Protein AF-A0A945Z1F4-F1 (afdb_monomer_lite)

Sequence (151 aa):
MEFEGQEFSLNFTDHTILETEGRYDDVKQIMEEESFVGCEWMVRSHLTIDFPTNSCMFVLHFYHNKKIIIAEYQSSVADVFYNSDIPCVSIWAQDNGWNCPQPHPDLIRDGLEFWKHFWETRVLDSEYLDERYGERVIDYSDYIEEDEDDE

Structure (mmCIF, N/CA/C/O backbone):
data_AF-A0A945Z1F4-F1
#
_entry.id   AF-A0A945Z1F4-F1
#
loop_
_atom_site.group_PDB
_atom_site.id
_atom_site.type_symbol
_atom_site.label_atom_id
_atom_site.label_alt_id
_atom_site.label_comp_id
_atom_site.label_asym_id
_atom_site.label_entity_id
_atom_site.label_seq_id
_atom_site.pdbx_PDB_ins_code
_atom_site.Cartn_x
_atom_site.Cartn_y
_atom_site.Cartn_z
_atom_site.occupancy
_atom_site.B_iso_or_equiv
_atom_site.auth_seq_id
_atom_site.auth_comp_id
_atom_site.auth_asym_id
_atom_site.auth_atom_id
_atom_site.pdbx_PDB_model_num
ATOM 1 N N . MET A 1 1 ? 17.752 -3.456 4.951 1.00 37.91 1 MET A N 1
ATOM 2 C CA . MET A 1 1 ? 17.930 -2.757 3.665 1.00 37.91 1 MET A CA 1
ATOM 3 C C . MET A 1 1 ? 17.565 -1.311 3.938 1.00 37.91 1 MET A C 1
ATOM 5 O O . MET A 1 1 ? 16.389 -1.007 4.065 1.00 37.91 1 MET A O 1
ATOM 9 N N . GLU A 1 2 ? 18.564 -0.480 4.224 1.00 34.97 2 GLU A N 1
ATOM 10 C CA . GLU A 1 2 ? 18.366 0.934 4.556 1.00 34.97 2 GLU A CA 1
ATOM 11 C C . GLU A 1 2 ? 18.145 1.708 3.250 1.00 34.97 2 GLU A C 1
ATOM 13 O O . GLU A 1 2 ? 18.980 1.652 2.348 1.00 34.97 2 GLU A O 1
ATOM 18 N N . PHE A 1 3 ? 17.014 2.408 3.124 1.00 48.69 3 PHE A N 1
ATOM 19 C CA . PHE A 1 3 ? 16.809 3.421 2.085 1.00 48.69 3 PHE A CA 1
ATOM 20 C C . PHE A 1 3 ? 17.610 4.677 2.471 1.00 48.69 3 PHE A C 1
ATOM 22 O O . PHE A 1 3 ? 17.051 5.709 2.837 1.00 48.69 3 PHE A O 1
ATOM 29 N N .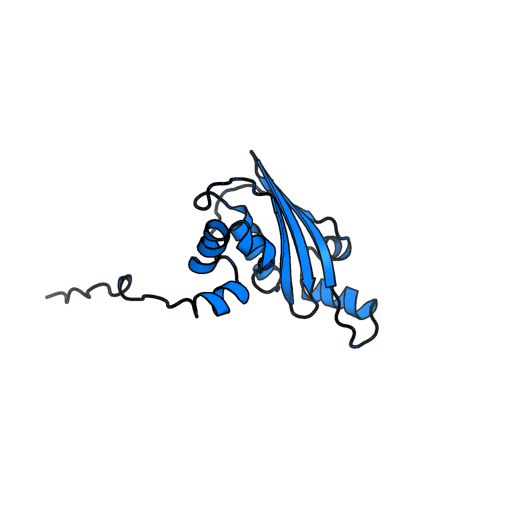 GLU A 1 4 ? 18.942 4.587 2.466 1.00 47.97 4 GLU A N 1
ATOM 30 C CA . GLU A 1 4 ? 19.791 5.760 2.668 1.00 47.97 4 GLU A CA 1
ATOM 31 C C . GLU A 1 4 ? 19.713 6.669 1.430 1.00 47.97 4 GLU A C 1
ATOM 33 O O . GLU A 1 4 ? 20.238 6.349 0.365 1.00 47.97 4 GLU A O 1
ATOM 38 N N . GLY A 1 5 ? 19.088 7.841 1.579 1.00 56.47 5 GLY A N 1
ATOM 39 C CA . GLY A 1 5 ? 19.485 9.020 0.802 1.00 56.47 5 GLY A CA 1
ATOM 40 C C . GLY A 1 5 ? 18.502 9.601 -0.214 1.00 56.47 5 GLY A C 1
ATOM 41 O O . GLY A 1 5 ? 18.894 10.532 -0.918 1.00 56.47 5 GLY A O 1
ATOM 42 N N . GLN A 1 6 ? 17.249 9.146 -0.296 1.00 63.12 6 GLN A N 1
ATOM 43 C CA . GLN A 1 6 ? 16.242 9.855 -1.096 1.00 63.12 6 GLN A CA 1
ATOM 44 C C . GLN A 1 6 ? 15.327 10.675 -0.184 1.00 63.12 6 GLN A C 1
ATOM 46 O O . GLN A 1 6 ? 14.590 10.128 0.628 1.00 63.12 6 GLN A O 1
ATOM 51 N N . GLU A 1 7 ? 15.398 12.001 -0.302 1.00 81.56 7 GLU A N 1
ATOM 52 C CA . GLU A 1 7 ? 14.464 12.911 0.361 1.00 81.56 7 GLU A CA 1
ATOM 53 C C . GLU A 1 7 ? 13.087 12.746 -0.294 1.00 81.56 7 GLU A C 1
ATOM 55 O O . GLU A 1 7 ? 12.929 13.029 -1.481 1.00 81.56 7 GLU A O 1
ATOM 60 N N . PHE A 1 8 ? 12.108 12.243 0.454 1.00 89.12 8 PHE A N 1
ATOM 61 C CA . PHE A 1 8 ? 10.721 12.145 0.009 1.00 89.12 8 PHE A CA 1
ATOM 62 C C . PHE A 1 8 ? 9.777 12.638 1.102 1.00 89.12 8 PHE A C 1
ATOM 64 O O . PHE A 1 8 ? 10.134 12.679 2.281 1.00 89.12 8 PHE A O 1
ATOM 71 N N . SER A 1 9 ? 8.557 12.997 0.713 1.00 93.12 9 SER A N 1
ATOM 72 C CA . SER A 1 9 ? 7.485 13.319 1.657 1.00 93.12 9 SER A CA 1
ATOM 73 C C . SER A 1 9 ? 6.229 12.513 1.352 1.00 93.12 9 SER A C 1
ATOM 75 O O . SER A 1 9 ? 5.945 12.215 0.192 1.00 93.12 9 SER A O 1
ATOM 77 N N . LEU A 1 10 ? 5.502 12.137 2.406 1.00 95.31 10 LEU A N 1
ATOM 78 C CA . LEU A 1 10 ? 4.239 11.408 2.323 1.00 95.31 10 LEU A CA 1
ATOM 79 C C . LEU A 1 10 ? 3.100 12.347 2.709 1.00 95.31 10 LEU A C 1
ATOM 81 O O . LEU A 1 10 ? 3.082 12.878 3.818 1.00 95.31 10 LEU A O 1
ATOM 85 N N . ASN A 1 11 ? 2.143 12.525 1.805 1.00 96.69 11 ASN A N 1
ATOM 86 C CA . ASN A 1 11 ? 1.012 13.423 1.990 1.00 96.69 11 ASN A CA 1
ATOM 87 C C . ASN A 1 11 ? -0.297 12.635 1.914 1.00 96.69 11 ASN A C 1
ATOM 89 O O . ASN A 1 11 ? -0.730 12.236 0.832 1.00 96.69 11 ASN A O 1
ATOM 93 N N . PHE A 1 12 ? -0.929 12.414 3.068 1.00 98.00 12 PHE A N 1
ATOM 94 C CA . PHE A 1 12 ? -2.244 11.780 3.166 1.00 98.00 12 PHE A CA 1
ATOM 95 C C . PHE A 1 12 ? -3.367 12.818 3.102 1.00 98.00 12 PHE A C 1
ATOM 97 O O . PHE A 1 12 ? -3.180 13.979 3.456 1.00 98.00 12 PHE A O 1
ATOM 104 N N . THR A 1 13 ? -4.550 12.399 2.654 1.00 97.88 13 THR A N 1
ATOM 105 C CA . THR A 1 13 ? -5.735 13.277 2.560 1.00 97.88 13 THR A CA 1
ATOM 106 C C . THR A 1 13 ? -6.775 13.021 3.644 1.00 97.88 13 THR A C 1
ATOM 108 O O . THR A 1 13 ? -7.568 13.912 3.937 1.00 97.88 13 THR A O 1
ATOM 111 N N . ASP A 1 14 ? -6.788 11.826 4.230 1.00 97.69 14 ASP A N 1
ATOM 112 C CA . ASP A 1 14 ? -7.695 11.485 5.321 1.00 97.69 14 ASP A CA 1
ATOM 113 C C . ASP A 1 14 ? -7.235 12.087 6.659 1.00 97.69 14 ASP A C 1
ATOM 115 O O . ASP A 1 14 ? -6.068 11.969 7.038 1.00 97.69 14 ASP A O 1
ATOM 119 N N . HIS A 1 15 ? -8.165 12.719 7.378 1.00 95.88 15 HIS A N 1
ATOM 120 C CA . HIS A 1 15 ? -7.871 13.408 8.633 1.00 95.88 15 HIS A CA 1
ATOM 121 C C . HIS A 1 15 ? -7.459 12.455 9.756 1.00 95.88 15 HIS A C 1
ATOM 123 O O . HIS A 1 15 ? -6.517 12.769 10.476 1.00 95.88 15 HIS A O 1
ATOM 129 N N . THR A 1 16 ? -8.083 11.282 9.871 1.00 96.25 16 THR A N 1
ATOM 130 C CA . THR A 1 16 ? -7.749 10.298 10.909 1.00 96.25 16 THR A CA 1
ATOM 131 C C . THR A 1 16 ? -6.333 9.765 10.714 1.00 96.25 16 THR A C 1
ATOM 133 O O . THR A 1 16 ? -5.582 9.632 11.679 1.00 96.25 16 THR A O 1
ATOM 136 N N . ILE A 1 17 ? -5.919 9.517 9.467 1.00 97.38 17 ILE A N 1
ATOM 137 C CA . ILE A 1 17 ? -4.536 9.117 9.165 1.00 97.38 17 ILE A CA 1
ATOM 138 C C . ILE A 1 17 ? -3.553 10.253 9.484 1.00 97.38 17 ILE A C 1
ATOM 140 O O . ILE A 1 17 ? -2.503 10.005 10.069 1.00 97.38 17 ILE A O 1
ATOM 144 N N . LEU A 1 18 ? -3.880 11.500 9.138 1.00 95.56 18 LEU A N 1
ATOM 145 C CA . LEU A 1 18 ? -3.003 12.649 9.389 1.00 95.56 18 LEU A CA 1
ATOM 146 C C . LEU A 1 18 ? -2.819 12.947 10.883 1.00 95.56 18 LEU A C 1
ATOM 148 O O . LEU A 1 18 ? -1.695 13.167 11.326 1.00 95.56 18 LEU A O 1
ATOM 152 N N . GLU A 1 19 ? -3.904 12.954 11.657 1.00 95.19 19 GLU A N 1
ATOM 153 C CA . GLU A 1 19 ? -3.887 13.281 13.090 1.00 95.19 19 GLU A CA 1
ATOM 154 C C . GLU A 1 19 ? -3.101 12.265 13.923 1.00 95.19 19 GLU A C 1
ATOM 156 O O . GLU A 1 19 ? -2.520 12.612 14.950 1.00 95.19 19 GLU A O 1
ATOM 161 N N . THR A 1 20 ? -3.055 11.019 13.461 1.00 96.31 20 THR A N 1
ATOM 162 C CA . THR A 1 20 ? -2.380 9.900 14.132 1.00 96.31 20 THR A CA 1
ATOM 163 C C . THR A 1 20 ? -0.979 9.634 13.587 1.00 96.31 20 THR A C 1
ATOM 165 O O . THR A 1 20 ? -0.334 8.666 13.992 1.00 96.31 20 THR A O 1
ATOM 168 N N . GLU A 1 21 ? -0.523 10.447 12.627 1.00 95.12 21 GLU A N 1
ATOM 169 C CA . GLU A 1 21 ? 0.692 10.202 11.837 1.00 95.12 21 GLU A CA 1
ATOM 170 C C . GLU A 1 21 ? 0.682 8.823 11.139 1.00 95.12 21 GLU A C 1
ATOM 172 O O . GLU A 1 21 ? 1.718 8.306 10.730 1.00 95.12 21 GLU A O 1
ATOM 177 N N . GLY A 1 22 ? -0.504 8.225 10.992 1.00 96.06 22 GLY A N 1
ATOM 178 C CA . GLY A 1 22 ? -0.726 6.916 10.403 1.00 96.06 22 GLY A CA 1
ATOM 179 C C . GLY A 1 22 ? -0.495 5.728 11.327 1.00 96.06 22 GLY A C 1
ATOM 180 O O . GLY A 1 22 ? -0.601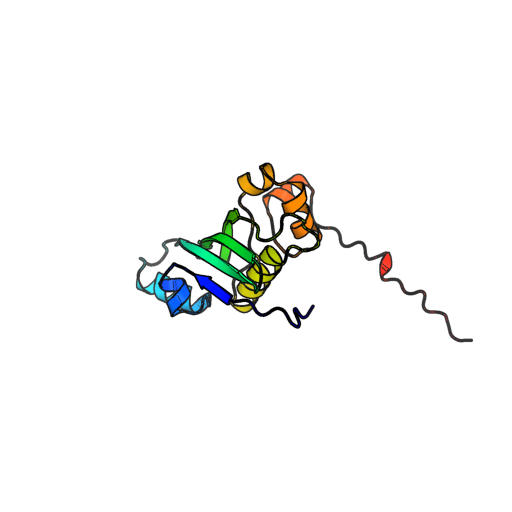 4.603 10.845 1.00 96.06 22 GLY A O 1
ATOM 181 N N . ARG A 1 23 ? -0.213 5.911 12.624 1.00 98.12 23 ARG A N 1
ATOM 182 C CA . ARG A 1 23 ? -0.013 4.784 13.550 1.00 98.12 23 ARG A CA 1
ATOM 183 C C . ARG A 1 23 ? -1.297 3.976 13.725 1.00 98.12 23 ARG A C 1
ATOM 185 O O . ARG A 1 23 ? -2.323 4.511 14.139 1.00 98.12 23 ARG A O 1
ATOM 192 N N . TYR A 1 24 ? -1.232 2.669 13.467 1.00 98.00 24 TYR A N 1
ATOM 193 C CA . TYR A 1 24 ? -2.406 1.793 13.499 1.00 98.00 24 TYR A CA 1
ATOM 194 C C . TYR A 1 24 ? -3.166 1.839 14.830 1.00 98.00 24 TYR A C 1
ATOM 196 O O . TYR A 1 24 ? -4.391 1.932 14.823 1.00 98.00 24 TYR A O 1
ATOM 204 N N . ASP A 1 25 ? -2.462 1.762 15.962 1.00 97.19 25 ASP A N 1
ATOM 205 C CA . ASP A 1 25 ? -3.110 1.698 17.278 1.00 97.19 25 ASP A CA 1
ATOM 206 C C . ASP A 1 25 ? -3.870 2.997 17.603 1.00 97.19 25 ASP A C 1
ATOM 208 O O . ASP A 1 25 ? -4.974 2.938 18.144 1.00 97.19 25 ASP A O 1
ATOM 212 N N . ASP A 1 26 ? -3.337 4.147 17.183 1.00 97.50 26 ASP A N 1
ATOM 213 C CA . ASP A 1 26 ? -3.967 5.458 17.365 1.00 97.50 26 ASP A CA 1
ATOM 214 C C . ASP A 1 26 ? -5.178 5.622 16.427 1.00 97.50 26 ASP A C 1
ATOM 216 O O . ASP A 1 26 ? -6.252 6.042 16.861 1.00 97.50 26 ASP A O 1
ATOM 220 N N . VAL A 1 27 ? -5.053 5.216 15.152 1.00 96.44 27 VAL A N 1
ATOM 221 C CA . VAL A 1 27 ? -6.186 5.176 14.203 1.00 96.44 27 VAL A CA 1
ATOM 222 C C . VAL A 1 27 ? -7.290 4.287 14.751 1.00 96.44 27 VAL A C 1
ATOM 224 O O . VAL A 1 27 ? -8.457 4.673 14.773 1.00 96.44 27 VAL A O 1
ATOM 227 N N . LYS A 1 28 ? -6.926 3.095 15.228 1.00 95.12 28 LYS A N 1
ATOM 228 C CA . LYS A 1 28 ? -7.867 2.147 15.806 1.00 95.12 28 LYS A CA 1
ATOM 229 C C . LYS A 1 28 ? -8.596 2.753 16.999 1.00 95.12 28 LYS A C 1
ATOM 231 O O . LYS A 1 28 ? -9.809 2.590 17.075 1.00 95.12 28 LYS A O 1
ATOM 236 N N . GLN A 1 29 ? -7.889 3.451 17.886 1.00 94.19 29 GLN A N 1
ATOM 237 C CA . GLN A 1 29 ? -8.509 4.111 19.028 1.00 94.19 29 GLN A CA 1
ATOM 238 C C . GLN A 1 29 ? -9.573 5.126 18.581 1.00 94.19 29 GLN A C 1
ATOM 240 O O . GLN A 1 29 ? -10.707 5.042 19.047 1.00 94.19 29 GLN A O 1
ATOM 245 N N . ILE A 1 30 ? -9.248 6.025 17.643 1.00 94.00 30 ILE A N 1
ATOM 246 C CA . ILE A 1 30 ? -10.210 7.015 17.121 1.00 94.00 30 ILE A CA 1
ATOM 247 C C . ILE A 1 30 ? -11.421 6.311 16.503 1.00 94.00 30 ILE A C 1
ATOM 249 O O . ILE A 1 30 ? -12.568 6.622 16.822 1.00 94.00 30 ILE A O 1
ATOM 253 N N . MET A 1 31 ? -11.179 5.306 15.660 1.00 93.50 31 MET A N 1
ATOM 254 C CA . MET A 1 31 ? -12.259 4.588 14.990 1.00 93.50 31 MET A CA 1
ATOM 255 C C . MET A 1 31 ? -13.145 3.814 15.973 1.00 93.50 31 MET A C 1
ATOM 257 O O . MET A 1 31 ? -14.349 3.727 15.747 1.00 93.50 31 MET A O 1
ATOM 261 N N . GLU A 1 32 ? -12.597 3.260 17.058 1.00 90.31 32 GLU A N 1
ATOM 262 C CA . GLU A 1 32 ? -13.365 2.578 18.112 1.00 90.31 32 GLU A CA 1
ATOM 263 C C . GLU A 1 32 ? -14.159 3.547 19.002 1.00 90.31 32 GLU A C 1
ATOM 265 O O . GLU A 1 32 ? -15.209 3.163 19.517 1.00 90.31 32 GLU A O 1
ATOM 270 N N . GLU A 1 33 ? -13.695 4.788 19.167 1.00 89.12 33 GLU A N 1
ATOM 271 C CA . GLU A 1 33 ? -14.426 5.845 19.879 1.00 89.12 33 GLU A CA 1
ATOM 272 C C . GLU A 1 33 ? -15.611 6.381 19.056 1.00 89.12 33 GLU A C 1
ATOM 274 O O . GLU A 1 33 ? -16.670 6.684 19.614 1.00 89.12 33 GLU A O 1
ATOM 279 N N . GLU A 1 34 ? -15.460 6.464 17.731 1.00 83.00 34 GLU A N 1
ATOM 280 C CA . GLU A 1 34 ? -16.499 6.955 16.817 1.00 83.00 34 GLU A CA 1
ATOM 281 C C . GLU A 1 34 ? -17.473 5.866 16.339 1.00 83.00 34 GLU A C 1
ATOM 283 O O . GLU A 1 34 ? -18.617 6.157 15.974 1.00 83.00 34 GLU A O 1
ATOM 288 N N . SER A 1 35 ? -17.041 4.603 16.340 1.00 78.19 35 SER A N 1
ATOM 289 C CA . SER A 1 35 ? -17.839 3.472 15.859 1.00 78.19 35 SER A CA 1
ATOM 290 C C . SER A 1 35 ? -18.617 2.786 16.978 1.00 78.19 35 SER A C 1
ATOM 292 O O . SER A 1 35 ? -18.243 2.775 18.148 1.00 78.19 35 SER A O 1
ATOM 294 N N . PHE A 1 36 ? -19.705 2.111 16.609 1.00 71.94 36 PHE A N 1
ATOM 295 C CA . PHE A 1 36 ? -20.343 1.169 17.523 1.00 71.94 36 PHE A CA 1
ATOM 296 C C . PHE A 1 36 ? -19.426 -0.043 17.745 1.00 71.94 36 PHE A C 1
ATOM 298 O O . PHE A 1 36 ? -18.839 -0.574 16.800 1.00 71.94 36 PHE A O 1
ATOM 305 N N . VAL A 1 37 ? -19.337 -0.503 18.997 1.00 69.75 37 VAL A N 1
ATOM 306 C CA . VAL A 1 37 ? -18.553 -1.686 19.386 1.00 69.75 37 VAL A CA 1
ATOM 307 C C . VAL A 1 37 ? -18.875 -2.868 18.464 1.00 69.75 37 VAL A C 1
ATOM 309 O O . VAL A 1 37 ? -20.021 -3.315 18.398 1.00 69.75 37 VAL A O 1
ATOM 312 N N . GLY A 1 38 ? -17.852 -3.387 17.779 1.00 67.62 38 GLY A N 1
ATOM 313 C CA . GLY A 1 38 ? -17.956 -4.546 16.887 1.00 67.62 38 GLY A CA 1
ATOM 314 C C . GLY A 1 38 ? -18.188 -4.230 15.405 1.00 67.62 38 GLY A C 1
ATOM 315 O O . GLY A 1 38 ? -18.334 -5.166 14.623 1.00 67.62 38 GLY A O 1
ATOM 316 N N . CYS A 1 39 ? -18.217 -2.958 14.995 1.00 79.31 39 CYS A N 1
ATOM 317 C CA . CYS A 1 39 ? -18.239 -2.599 13.578 1.00 79.31 39 CYS A CA 1
ATOM 318 C C . CYS A 1 39 ? -16.844 -2.711 12.947 1.00 79.31 39 CYS A C 1
ATOM 320 O O . CYS A 1 39 ? -15.888 -2.087 13.406 1.00 79.31 39 CYS A O 1
ATOM 322 N N . GLU A 1 40 ? -16.745 -3.472 11.856 1.00 90.38 40 GLU A N 1
ATOM 323 C CA . GLU A 1 40 ? -15.578 -3.441 10.978 1.00 90.38 40 GLU A CA 1
ATOM 324 C C . GLU A 1 40 ? -15.525 -2.086 10.269 1.00 90.38 40 GLU A C 1
ATOM 326 O O . GLU A 1 40 ? -16.464 -1.703 9.566 1.00 90.38 40 GLU A O 1
ATOM 331 N N . TRP A 1 41 ? -14.433 -1.352 10.461 1.00 93.56 41 TRP A N 1
ATOM 332 C CA . TRP A 1 41 ? -14.220 -0.053 9.837 1.00 93.56 41 TRP A CA 1
ATOM 333 C C . TRP A 1 41 ? -13.182 -0.119 8.715 1.00 93.56 41 TRP A C 1
ATOM 335 O O . TRP A 1 41 ? -12.332 -1.019 8.655 1.00 93.56 41 TRP A O 1
ATOM 345 N N . MET A 1 42 ? -13.280 0.861 7.815 1.00 95.75 42 MET A N 1
ATOM 346 C CA . MET A 1 42 ? -12.327 1.108 6.741 1.00 95.75 42 MET A CA 1
ATOM 347 C C . MET A 1 42 ? -12.152 2.614 6.556 1.00 95.75 42 MET A C 1
ATOM 349 O O . MET A 1 42 ? -13.139 3.337 6.417 1.00 95.75 42 MET A O 1
ATOM 353 N N . VAL A 1 43 ? -10.900 3.063 6.535 1.00 96.94 43 VAL A N 1
ATOM 354 C CA . VAL A 1 43 ? -10.515 4.445 6.245 1.00 96.94 43 VAL A CA 1
ATOM 355 C C . VAL A 1 43 ? -9.937 4.501 4.834 1.00 96.94 43 VAL A C 1
ATOM 357 O O . VAL A 1 43 ? -9.027 3.743 4.498 1.00 96.94 43 VAL A O 1
ATOM 360 N N . ARG A 1 44 ? -10.462 5.392 3.989 1.00 98.00 44 ARG A N 1
ATOM 361 C CA . ARG A 1 44 ? -9.969 5.606 2.621 1.00 98.00 44 ARG A CA 1
ATOM 362 C C . ARG A 1 44 ? -9.155 6.891 2.572 1.00 98.00 44 ARG A C 1
ATOM 364 O O . ARG A 1 44 ? -9.711 7.960 2.784 1.00 98.00 44 ARG A O 1
ATOM 371 N N . SER A 1 45 ? -7.888 6.798 2.176 1.00 98.38 45 SER A N 1
ATOM 372 C CA . SER A 1 45 ? -7.007 7.959 2.020 1.00 98.38 45 SER A CA 1
ATOM 373 C C . SER A 1 45 ? -6.311 7.943 0.665 1.00 98.38 45 SER A C 1
ATOM 375 O O . SER A 1 45 ? -5.848 6.898 0.206 1.00 98.38 45 SER A O 1
ATOM 377 N N . HIS A 1 46 ? -6.220 9.105 0.021 1.00 98.38 46 HIS A N 1
ATOM 378 C CA . HIS A 1 46 ? -5.240 9.309 -1.045 1.00 98.38 46 HIS A CA 1
ATOM 379 C C . HIS A 1 46 ? -3.894 9.625 -0.409 1.00 98.38 46 HIS A C 1
ATOM 381 O O . HIS A 1 46 ? -3.835 10.471 0.488 1.00 98.38 46 HIS A O 1
ATOM 387 N N . LEU A 1 47 ? -2.854 8.967 -0.904 1.00 98.38 47 LEU A N 1
ATOM 388 C CA . LEU A 1 47 ? -1.464 9.230 -0.568 1.00 98.38 47 LEU A CA 1
ATOM 389 C C . LEU A 1 47 ? -0.758 9.759 -1.815 1.00 98.38 47 LEU A C 1
ATOM 391 O O . LEU A 1 47 ? -0.772 9.097 -2.851 1.00 98.38 47 LEU A O 1
ATOM 395 N N . THR A 1 48 ? -0.104 10.907 -1.691 1.00 98.00 48 THR A N 1
ATOM 396 C CA . THR A 1 48 ? 0.899 11.371 -2.653 1.00 98.00 48 THR A CA 1
ATOM 397 C C . THR A 1 48 ? 2.279 11.190 -2.039 1.00 98.00 48 THR A C 1
ATOM 399 O O . THR A 1 48 ? 2.503 11.619 -0.905 1.00 98.00 48 THR A O 1
ATOM 402 N N . ILE A 1 49 ? 3.193 10.563 -2.778 1.00 96.38 49 ILE A N 1
ATOM 403 C CA . ILE A 1 49 ? 4.614 10.534 -2.420 1.00 96.38 49 ILE A CA 1
ATOM 404 C C . ILE A 1 49 ? 5.336 11.483 -3.362 1.00 96.38 49 ILE A C 1
ATOM 406 O O . ILE A 1 49 ? 5.347 11.262 -4.574 1.00 96.38 49 ILE A O 1
ATOM 410 N N . ASP A 1 50 ? 5.920 12.535 -2.803 1.00 94.56 50 ASP A N 1
ATOM 411 C CA . ASP A 1 50 ? 6.703 13.506 -3.558 1.00 94.56 50 ASP A CA 1
ATOM 412 C C . ASP A 1 50 ? 8.188 13.201 -3.378 1.00 94.56 50 ASP A C 1
ATOM 414 O O . ASP A 1 50 ? 8.726 13.313 -2.274 1.00 94.56 50 ASP A O 1
ATOM 418 N N . PHE A 1 51 ? 8.843 12.821 -4.473 1.00 90.88 51 PHE A N 1
ATOM 419 C CA . PHE A 1 51 ? 10.295 12.724 -4.586 1.00 90.88 51 PHE A CA 1
ATOM 420 C C . PHE A 1 51 ? 10.845 14.012 -5.232 1.00 90.88 51 PHE A C 1
ATOM 422 O O . PHE A 1 51 ? 10.081 14.830 -5.751 1.00 90.88 51 PHE A O 1
ATOM 429 N N . PRO A 1 52 ? 12.176 14.218 -5.296 1.00 89.31 52 PRO A N 1
ATOM 430 C CA . PRO A 1 52 ? 12.735 15.477 -5.795 1.00 89.31 52 PRO A CA 1
ATOM 431 C C . PRO A 1 52 ? 12.431 15.773 -7.273 1.00 89.31 52 PRO A C 1
ATOM 433 O O . PRO A 1 52 ? 12.465 16.929 -7.690 1.00 89.31 52 PRO A O 1
ATOM 436 N N . THR A 1 53 ? 12.177 14.743 -8.087 1.00 87.31 53 THR A N 1
ATOM 437 C CA . THR A 1 53 ? 12.016 14.868 -9.549 1.00 87.31 53 THR A CA 1
ATOM 438 C C . THR A 1 53 ? 10.701 14.316 -10.088 1.00 87.31 53 THR A C 1
ATOM 440 O O . THR A 1 53 ? 10.376 14.561 -11.250 1.00 87.31 53 THR A O 1
ATOM 443 N N . ASN A 1 54 ? 9.947 13.574 -9.283 1.00 91.19 54 ASN A N 1
ATOM 444 C CA . ASN A 1 54 ? 8.690 12.952 -9.670 1.00 91.19 54 ASN A CA 1
ATOM 445 C C . ASN A 1 54 ? 7.804 12.732 -8.438 1.00 91.19 54 ASN A C 1
ATOM 447 O O . ASN A 1 54 ? 8.220 12.944 -7.302 1.00 91.19 54 ASN A O 1
ATOM 451 N N . SER A 1 55 ? 6.569 12.317 -8.677 1.00 94.75 55 SER A N 1
ATOM 452 C CA . SER A 1 55 ? 5.652 11.919 -7.622 1.00 94.75 55 SER A CA 1
ATOM 453 C C . SER A 1 55 ? 4.814 10.737 -8.075 1.00 94.75 55 SER A C 1
ATOM 455 O O . SER A 1 55 ? 4.661 10.488 -9.275 1.00 94.75 55 SER A O 1
ATOM 457 N N . CYS A 1 56 ? 4.292 9.995 -7.111 1.00 96.88 56 CYS A N 1
ATOM 458 C CA . CYS A 1 56 ? 3.290 8.967 -7.346 1.00 96.88 56 CYS A CA 1
ATOM 459 C C . CYS A 1 56 ? 2.052 9.229 -6.497 1.00 96.88 56 CYS A C 1
ATOM 461 O O . CYS A 1 56 ? 2.081 9.988 -5.524 1.00 96.88 56 CYS A O 1
ATOM 463 N N . MET A 1 57 ? 0.950 8.594 -6.886 1.00 97.75 57 MET A N 1
ATOM 464 C CA . MET A 1 57 ? -0.309 8.670 -6.157 1.00 97.75 57 MET A CA 1
ATOM 465 C C . MET A 1 57 ? -0.865 7.280 -5.900 1.00 97.75 57 MET A C 1
ATOM 467 O O . MET A 1 57 ? -0.844 6.412 -6.772 1.00 97.75 57 MET A O 1
ATOM 471 N N . PHE A 1 58 ? -1.434 7.109 -4.717 1.00 98.44 58 PHE A N 1
ATOM 472 C CA . PHE A 1 58 ? -2.147 5.916 -4.301 1.00 98.44 58 PHE A CA 1
ATOM 473 C C . PHE A 1 58 ? -3.537 6.285 -3.797 1.00 98.44 58 PHE A C 1
ATOM 475 O O . PHE A 1 58 ? -3.733 7.328 -3.172 1.00 98.44 58 PHE A O 1
ATOM 482 N N . VAL A 1 59 ? -4.486 5.372 -3.983 1.00 98.56 59 VAL A N 1
ATOM 483 C CA . VAL A 1 59 ? -5.688 5.289 -3.149 1.00 98.56 59 VAL A CA 1
ATOM 484 C C . VAL A 1 59 ? -5.535 4.068 -2.260 1.00 98.56 59 VAL A C 1
ATOM 486 O O . VAL A 1 59 ? -5.462 2.944 -2.758 1.00 98.56 59 VAL A O 1
ATOM 489 N N . LEU A 1 60 ? -5.488 4.295 -0.950 1.00 98.56 60 LEU A N 1
ATOM 490 C CA . LEU A 1 60 ? -5.285 3.263 0.058 1.00 98.56 60 LEU A CA 1
ATOM 491 C C . LEU A 1 60 ? -6.550 3.083 0.900 1.00 98.56 60 LEU A C 1
ATOM 493 O O . LEU A 1 60 ? -7.157 4.058 1.350 1.00 98.56 60 LEU A O 1
ATOM 497 N N . HIS A 1 61 ? -6.934 1.829 1.125 1.00 98.44 61 HIS A N 1
ATOM 498 C CA . HIS A 1 61 ? -7.982 1.445 2.068 1.00 98.44 61 HIS A CA 1
ATOM 499 C C . HIS A 1 61 ? -7.350 0.759 3.277 1.00 98.44 61 HIS A C 1
ATOM 501 O O . HIS A 1 61 ? -6.758 -0.312 3.144 1.00 98.44 61 HIS A O 1
ATOM 507 N N . PHE A 1 62 ? -7.506 1.370 4.444 1.00 98.12 62 PHE A N 1
ATOM 508 C CA . PHE A 1 62 ? -6.985 0.917 5.727 1.00 98.12 62 PHE A CA 1
ATOM 509 C C . PHE A 1 62 ? -8.096 0.231 6.512 1.00 98.12 62 PHE A C 1
ATOM 511 O O . PHE A 1 62 ? -9.094 0.864 6.848 1.00 98.12 62 PHE A O 1
ATOM 518 N N . TYR A 1 63 ? -7.944 -1.056 6.803 1.00 96.88 63 TYR A N 1
ATOM 519 C CA . TYR A 1 63 ? -8.971 -1.853 7.471 1.00 96.88 63 TYR A CA 1
ATOM 520 C C . TYR A 1 63 ? -8.659 -2.081 8.952 1.00 96.88 63 TYR A C 1
ATOM 522 O O . TYR A 1 63 ? -7.503 -2.191 9.360 1.00 96.88 63 TYR A O 1
ATOM 530 N N . HIS A 1 64 ? -9.719 -2.282 9.734 1.00 94.94 64 HIS A N 1
ATOM 531 C CA . HIS A 1 64 ? -9.693 -2.603 11.168 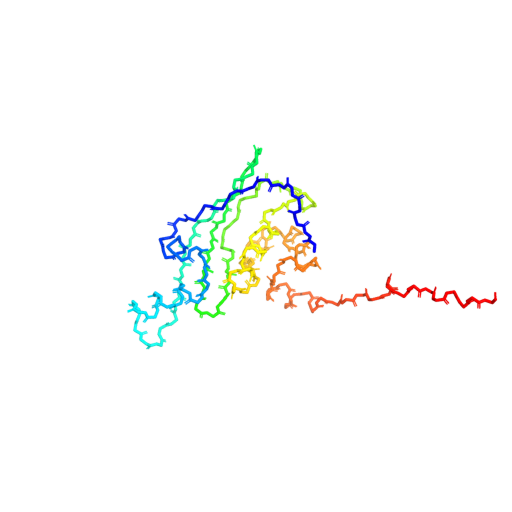1.00 94.94 64 HIS A CA 1
ATOM 532 C C . HIS A 1 64 ? -8.820 -3.794 11.602 1.00 94.94 64 HIS A C 1
ATOM 534 O O . HIS A 1 64 ? -8.604 -3.998 12.791 1.00 94.94 64 HIS A O 1
ATOM 540 N N . ASN A 1 65 ? -8.350 -4.613 10.663 1.00 94.94 65 ASN A N 1
ATOM 541 C CA . ASN A 1 65 ? -7.532 -5.800 10.897 1.00 94.94 65 ASN A CA 1
ATOM 542 C C . ASN A 1 65 ? -6.081 -5.622 10.413 1.00 94.94 65 ASN A C 1
ATOM 544 O O . ASN A 1 65 ? -5.423 -6.608 10.081 1.00 94.94 65 ASN A O 1
ATOM 548 N N . LYS A 1 66 ? -5.598 -4.374 10.347 1.00 96.81 66 LYS A N 1
ATOM 549 C CA . LYS A 1 66 ? -4.266 -3.973 9.856 1.00 96.81 66 LYS A CA 1
ATOM 550 C C . LYS A 1 66 ? -4.039 -4.145 8.352 1.00 96.81 66 LYS A C 1
ATOM 552 O O . LYS A 1 66 ? -2.951 -3.826 7.875 1.00 96.81 66 LYS A O 1
ATOM 557 N N . LYS A 1 67 ? -5.016 -4.641 7.587 1.00 97.19 67 LYS A N 1
ATOM 558 C CA . LYS A 1 67 ? -4.878 -4.800 6.133 1.00 97.19 67 LYS A CA 1
ATOM 559 C C . LYS A 1 67 ? -4.905 -3.434 5.448 1.00 97.19 67 LYS A C 1
ATOM 561 O O . LYS A 1 67 ? -5.786 -2.621 5.720 1.00 97.19 67 LYS A O 1
ATOM 566 N N . ILE A 1 68 ? -3.971 -3.224 4.523 1.00 98.00 68 ILE A N 1
ATOM 567 C CA . ILE A 1 68 ? -3.980 -2.097 3.588 1.00 98.00 68 ILE A CA 1
ATOM 568 C C . ILE A 1 68 ? -4.215 -2.651 2.186 1.00 98.00 68 ILE A C 1
ATOM 570 O O . ILE A 1 68 ? -3.484 -3.536 1.740 1.00 98.00 68 ILE A O 1
ATOM 574 N N . ILE A 1 69 ? -5.218 -2.122 1.486 1.00 98.25 69 ILE A N 1
ATOM 575 C CA . ILE A 1 69 ? -5.433 -2.394 0.062 1.00 98.25 69 ILE A CA 1
ATOM 576 C C . ILE A 1 69 ? -5.042 -1.173 -0.759 1.00 98.25 69 ILE A C 1
ATOM 578 O O . ILE A 1 69 ? -5.567 -0.083 -0.536 1.00 98.25 69 ILE A O 1
ATOM 582 N N . ILE A 1 70 ? -4.177 -1.375 -1.751 1.00 98.44 70 ILE A N 1
ATOM 583 C CA . ILE A 1 70 ? -3.922 -0.403 -2.813 1.00 98.44 70 ILE A CA 1
ATOM 584 C C . ILE A 1 70 ? -5.051 -0.553 -3.834 1.00 98.44 70 ILE A C 1
ATOM 586 O O . ILE A 1 70 ? -5.098 -1.532 -4.579 1.00 98.44 70 ILE A O 1
ATOM 590 N N . ALA A 1 71 ? -5.995 0.383 -3.821 1.00 98.00 71 ALA A N 1
ATOM 591 C CA . ALA A 1 71 ? -7.161 0.377 -4.699 1.00 98.00 71 ALA A CA 1
ATOM 592 C C . ALA A 1 71 ? -6.867 1.037 -6.052 1.00 98.00 71 ALA A C 1
ATOM 594 O O . ALA A 1 71 ? -7.334 0.563 -7.084 1.00 98.00 71 ALA A O 1
ATOM 595 N N . GLU A 1 72 ? -6.060 2.098 -6.050 1.00 98.06 72 GLU A N 1
ATOM 596 C CA . GLU A 1 72 ? -5.592 2.790 -7.253 1.00 98.06 72 GLU A CA 1
ATOM 597 C C . GLU A 1 72 ? -4.118 3.156 -7.087 1.00 98.06 72 GLU A C 1
ATOM 599 O O . GLU A 1 72 ? -3.663 3.421 -5.971 1.00 98.06 72 GLU A O 1
ATOM 604 N N . TYR A 1 73 ? -3.381 3.184 -8.195 1.00 97.56 73 TYR A N 1
ATOM 605 C CA . TYR A 1 73 ? -1.964 3.524 -8.204 1.00 97.56 73 TYR A CA 1
ATOM 606 C C . TYR A 1 73 ? -1.574 4.223 -9.508 1.00 97.56 73 TYR A C 1
ATOM 608 O O . TYR A 1 73 ? -1.900 3.756 -10.601 1.00 97.56 73 TYR A O 1
ATOM 616 N N . GLN A 1 74 ? -0.864 5.341 -9.382 1.00 96.25 74 GLN A N 1
ATOM 617 C CA . GLN A 1 74 ? -0.226 6.056 -10.479 1.00 96.25 74 GLN A CA 1
ATOM 618 C C . GLN A 1 74 ? 1.262 6.180 -10.184 1.00 96.25 74 GLN A C 1
ATOM 620 O O . GLN A 1 74 ? 1.665 6.842 -9.230 1.00 96.25 74 GLN A O 1
ATOM 625 N N . SER A 1 75 ? 2.051 5.520 -11.020 1.00 93.62 75 SER A N 1
ATOM 626 C CA . SER A 1 75 ? 3.484 5.336 -10.840 1.00 93.62 75 SER A CA 1
ATOM 627 C C . SER A 1 75 ? 4.298 6.604 -11.086 1.00 93.62 75 SER A C 1
ATOM 629 O O . SER A 1 75 ? 4.060 7.304 -12.070 1.00 93.62 75 SER A O 1
ATOM 631 N N . SER A 1 76 ? 5.332 6.831 -10.271 1.00 91.50 76 SER A N 1
ATOM 632 C CA . SER A 1 76 ? 6.333 7.882 -10.505 1.00 91.50 76 SER A CA 1
ATOM 633 C C . SER A 1 76 ? 7.323 7.496 -11.613 1.00 91.50 76 SER A C 1
ATOM 635 O O . SER A 1 76 ? 7.763 8.344 -12.393 1.00 91.50 76 SER A O 1
ATOM 637 N N . VAL A 1 77 ? 7.659 6.201 -11.702 1.00 89.81 77 VAL A N 1
ATOM 638 C CA . VAL A 1 77 ? 8.575 5.612 -12.694 1.00 89.81 77 VAL A CA 1
ATOM 639 C C . VAL A 1 77 ? 8.020 4.284 -13.201 1.00 89.81 77 VAL A C 1
ATOM 641 O O . VAL A 1 77 ? 7.823 3.364 -12.420 1.00 89.81 77 VAL A O 1
ATOM 644 N N . ALA A 1 78 ? 7.801 4.154 -14.511 1.00 83.31 78 ALA A N 1
ATOM 645 C CA . ALA A 1 78 ? 7.216 2.938 -15.089 1.00 83.31 78 ALA A CA 1
ATOM 646 C C . ALA A 1 78 ? 8.130 1.697 -15.010 1.00 83.31 78 ALA A C 1
ATOM 648 O O . ALA A 1 78 ? 7.637 0.573 -15.067 1.00 83.31 78 ALA A O 1
ATOM 649 N N . ASP A 1 79 ? 9.448 1.892 -14.916 1.00 87.31 79 ASP A N 1
ATOM 650 C CA . ASP A 1 79 ? 10.414 0.800 -14.785 1.00 87.31 79 ASP A CA 1
ATOM 651 C C . ASP A 1 79 ? 10.427 0.259 -13.351 1.00 87.31 79 ASP A C 1
ATOM 653 O O . ASP A 1 79 ? 10.775 0.968 -12.406 1.00 87.31 79 ASP A O 1
ATOM 657 N N . VAL A 1 80 ? 10.065 -1.015 -13.211 1.00 87.75 80 VAL A N 1
ATOM 658 C CA . VAL A 1 80 ? 9.895 -1.693 -11.927 1.00 87.75 80 VAL A CA 1
ATOM 659 C C . VAL A 1 80 ? 11.189 -1.772 -11.109 1.00 87.75 80 VAL A C 1
ATOM 661 O O . VAL A 1 80 ? 11.132 -1.685 -9.887 1.00 87.75 80 VAL A O 1
ATOM 664 N N . PHE A 1 81 ? 12.357 -1.853 -11.756 1.00 85.94 81 PHE A N 1
ATOM 665 C CA . PHE A 1 81 ? 13.647 -1.976 -11.062 1.00 85.94 81 PHE A CA 1
ATOM 666 C C . PHE A 1 81 ? 14.119 -0.663 -10.424 1.00 85.94 81 PHE A C 1
ATOM 668 O O . PHE A 1 81 ? 14.987 -0.675 -9.553 1.00 85.94 81 PHE A O 1
ATOM 675 N N . TYR A 1 82 ? 13.554 0.466 -10.856 1.00 84.62 82 TYR A N 1
ATOM 676 C CA . TYR A 1 82 ? 13.877 1.804 -10.353 1.00 84.62 82 TYR A CA 1
ATOM 677 C C . TYR A 1 82 ? 12.700 2.462 -9.627 1.00 84.62 82 TYR A C 1
ATOM 679 O O . TYR A 1 82 ? 12.777 3.634 -9.258 1.00 84.62 82 TYR A O 1
ATOM 687 N N . ASN A 1 83 ? 11.599 1.734 -9.443 1.00 89.06 83 ASN A N 1
ATOM 688 C CA . ASN A 1 83 ? 10.401 2.253 -8.813 1.00 89.06 83 ASN A CA 1
ATOM 689 C C . ASN A 1 83 ? 10.495 2.110 -7.286 1.00 89.06 83 ASN A C 1
ATOM 691 O O . ASN A 1 83 ? 10.432 1.011 -6.735 1.00 89.06 83 ASN A O 1
ATOM 695 N N . SER A 1 84 ? 10.647 3.246 -6.606 1.00 91.88 84 SER A N 1
ATOM 696 C CA . SER A 1 84 ? 10.701 3.342 -5.144 1.00 91.88 84 SER A CA 1
ATOM 697 C C . SER A 1 84 ? 9.325 3.504 -4.491 1.00 91.88 84 SER A C 1
ATOM 699 O O . SER A 1 84 ? 9.233 3.449 -3.267 1.00 91.88 84 SER A O 1
ATOM 701 N N . ASP A 1 85 ? 8.250 3.647 -5.271 1.00 94.88 85 ASP A N 1
ATOM 702 C CA . ASP A 1 85 ? 6.910 3.950 -4.759 1.00 94.88 85 ASP A CA 1
ATOM 703 C C . ASP A 1 85 ? 6.405 2.846 -3.821 1.00 94.88 85 ASP A C 1
ATOM 705 O O . ASP A 1 85 ? 5.987 3.112 -2.691 1.00 94.88 85 ASP A O 1
ATOM 709 N N . ILE A 1 86 ? 6.456 1.593 -4.293 1.00 95.00 86 ILE A N 1
ATOM 710 C CA . ILE A 1 86 ? 5.950 0.428 -3.558 1.00 95.00 86 ILE A CA 1
ATOM 711 C C . ILE A 1 86 ? 6.807 0.135 -2.313 1.00 95.00 86 ILE A C 1
ATOM 713 O O . ILE A 1 86 ? 6.229 -0.053 -1.237 1.00 95.00 86 ILE A O 1
ATOM 717 N N . PRO A 1 87 ? 8.156 0.137 -2.380 1.00 94.25 87 PRO A N 1
ATOM 718 C CA . PRO A 1 87 ? 8.975 0.038 -1.176 1.00 94.25 87 PRO A CA 1
ATOM 719 C C . PRO A 1 87 ? 8.688 1.129 -0.140 1.00 94.25 87 PRO A C 1
ATOM 721 O O . PRO A 1 87 ? 8.534 0.806 1.036 1.00 94.25 87 PRO A O 1
ATOM 724 N N . CYS A 1 88 ? 8.555 2.394 -0.559 1.00 94.25 88 CYS A N 1
ATOM 725 C CA . CYS A 1 88 ? 8.286 3.508 0.353 1.00 94.25 88 CYS A CA 1
ATOM 726 C C . CYS A 1 88 ? 6.987 3.303 1.142 1.00 94.25 88 CYS A C 1
ATOM 728 O O . CYS A 1 88 ? 6.995 3.409 2.369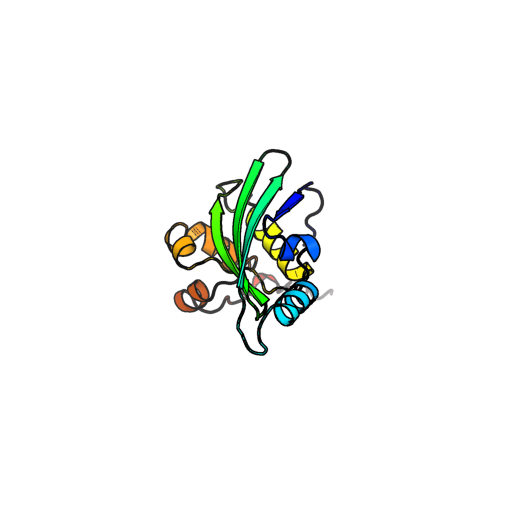 1.00 94.25 88 CYS A O 1
ATOM 730 N N . VAL A 1 89 ? 5.879 2.967 0.468 1.00 95.44 89 VAL A N 1
ATOM 731 C CA . VAL A 1 89 ? 4.599 2.732 1.161 1.00 95.44 89 VAL A CA 1
ATOM 732 C C . VAL A 1 89 ? 4.644 1.485 2.048 1.00 95.44 89 VAL A C 1
ATOM 734 O O . VAL A 1 89 ? 4.027 1.467 3.111 1.00 95.44 89 VAL A O 1
ATOM 737 N N . SER A 1 90 ? 5.395 0.457 1.649 1.00 95.69 90 SER A N 1
ATOM 738 C CA . SER A 1 90 ? 5.474 -0.805 2.392 1.00 95.69 90 SER A CA 1
ATOM 739 C C . SER A 1 90 ? 6.286 -0.665 3.677 1.00 95.69 90 SER A C 1
ATOM 741 O O . SER A 1 90 ? 5.849 -1.142 4.722 1.00 95.69 90 SER A O 1
ATOM 743 N N . ILE A 1 91 ? 7.413 0.051 3.625 1.00 94.62 91 ILE A N 1
ATOM 744 C CA . ILE A 1 91 ? 8.212 0.389 4.812 1.00 94.62 91 ILE A CA 1
ATOM 745 C C . ILE A 1 91 ? 7.392 1.264 5.755 1.00 94.62 91 ILE A C 1
ATOM 747 O O . ILE A 1 91 ? 7.226 0.913 6.920 1.00 94.62 91 ILE A O 1
ATOM 751 N N . TRP A 1 92 ? 6.797 2.346 5.239 1.00 95.88 92 TRP A N 1
ATOM 752 C CA . TRP A 1 92 ? 5.964 3.230 6.053 1.00 95.88 92 TRP A CA 1
ATOM 753 C C . TRP A 1 92 ? 4.824 2.472 6.748 1.00 95.88 92 TRP A C 1
ATOM 755 O O . TRP A 1 92 ? 4.571 2.697 7.930 1.00 95.88 92 TRP A O 1
ATOM 765 N N . ALA A 1 93 ? 4.152 1.554 6.046 1.00 97.00 93 ALA A N 1
ATOM 766 C CA . ALA A 1 93 ? 3.068 0.758 6.612 1.00 97.00 93 ALA A CA 1
ATOM 767 C C . ALA A 1 93 ? 3.550 -0.109 7.786 1.00 97.00 93 ALA A C 1
ATOM 769 O O . ALA A 1 93 ? 2.934 -0.100 8.854 1.00 97.00 93 ALA A O 1
ATOM 770 N N . GLN A 1 94 ? 4.664 -0.821 7.601 1.00 95.75 94 GLN A N 1
ATOM 771 C CA . GLN A 1 94 ? 5.232 -1.704 8.619 1.00 95.75 94 GLN A CA 1
ATOM 772 C C . GLN A 1 94 ? 5.732 -0.922 9.840 1.00 95.75 94 GLN A C 1
ATOM 774 O O . GLN A 1 94 ? 5.418 -1.298 10.971 1.00 95.75 94 GLN A O 1
ATOM 779 N N . ASP A 1 95 ? 6.414 0.205 9.620 1.00 96.38 95 ASP A N 1
ATOM 780 C CA . ASP A 1 95 ? 6.889 1.092 10.689 1.00 96.38 95 ASP A CA 1
ATOM 781 C C . ASP A 1 95 ? 5.732 1.673 11.521 1.00 96.38 95 ASP A C 1
ATOM 783 O O . ASP A 1 95 ? 5.889 1.952 12.709 1.00 96.38 95 ASP A O 1
ATOM 787 N N . ASN A 1 96 ? 4.541 1.796 10.924 1.00 97.75 96 ASN A N 1
ATOM 788 C CA . ASN A 1 96 ? 3.326 2.285 11.581 1.00 97.75 96 ASN A CA 1
ATOM 789 C C . ASN A 1 96 ? 2.395 1.172 12.100 1.00 97.75 96 ASN A C 1
ATOM 791 O O . ASN A 1 96 ? 1.264 1.443 12.513 1.0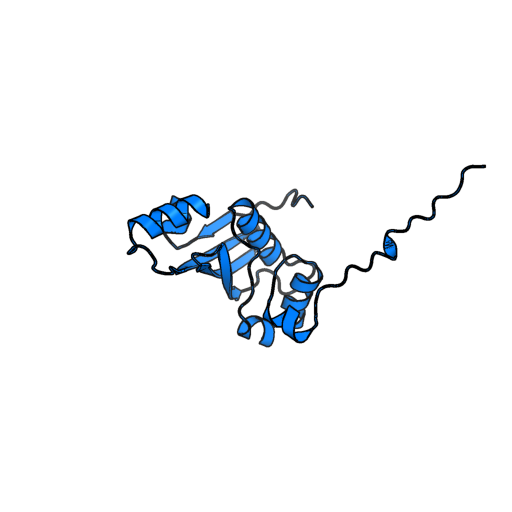0 97.75 96 ASN A O 1
ATOM 795 N N . GLY A 1 97 ? 2.861 -0.080 12.120 1.00 97.81 97 GLY A N 1
ATOM 796 C CA . GLY A 1 97 ? 2.151 -1.209 12.727 1.00 97.81 97 GLY A CA 1
ATOM 797 C C . GLY A 1 97 ? 1.041 -1.830 11.872 1.00 97.81 97 GLY A C 1
ATOM 798 O O . GLY A 1 97 ? 0.281 -2.664 12.389 1.00 97.81 97 GLY A O 1
ATOM 799 N N . TRP A 1 98 ? 0.958 -1.454 10.593 1.00 98.06 98 TRP A N 1
ATOM 800 C CA . TRP A 1 98 ? 0.092 -2.076 9.590 1.00 98.06 98 TRP A CA 1
ATOM 801 C C . TRP A 1 98 ? 0.743 -3.320 8.982 1.00 98.06 98 TRP A C 1
ATOM 803 O O . TRP A 1 98 ? 1.953 -3.528 9.070 1.00 98.06 98 TRP A O 1
ATOM 813 N N . ASN A 1 99 ? -0.069 -4.152 8.331 1.00 96.50 99 ASN A N 1
ATOM 814 C CA . ASN A 1 99 ? 0.456 -5.228 7.498 1.00 96.50 99 ASN A CA 1
ATOM 815 C C . ASN A 1 99 ? 1.022 -4.659 6.192 1.00 96.50 99 ASN A C 1
ATOM 817 O O . ASN A 1 99 ? 0.704 -3.536 5.791 1.00 96.50 99 ASN A O 1
ATOM 821 N N . CYS A 1 100 ? 1.812 -5.476 5.497 1.00 95.19 100 CYS A N 1
ATOM 822 C CA . CYS A 1 100 ? 2.307 -5.128 4.177 1.00 95.19 100 CYS A CA 1
ATOM 823 C C . CYS A 1 100 ? 1.131 -4.817 3.222 1.00 95.19 100 CYS A C 1
ATOM 825 O O . CYS A 1 100 ? 0.151 -5.577 3.205 1.00 95.19 100 CYS A O 1
ATOM 827 N N . PRO A 1 101 ? 1.178 -3.715 2.450 1.00 96.31 101 PRO A N 1
ATOM 828 C CA . PRO A 1 101 ? 0.108 -3.371 1.524 1.00 96.31 101 PRO A CA 1
ATOM 829 C C . 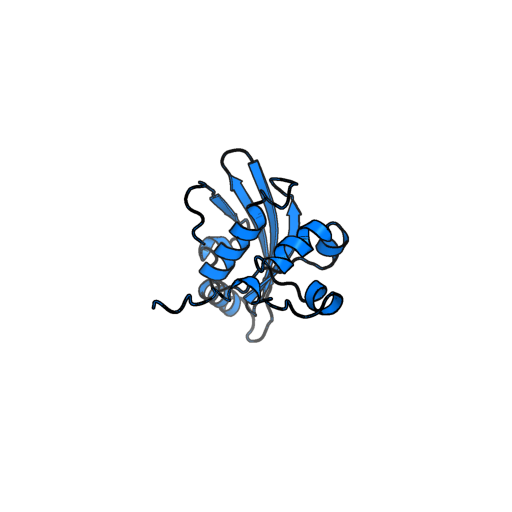PRO A 1 101 ? -0.123 -4.459 0.475 1.00 96.31 101 PRO A C 1
ATOM 831 O O . PRO A 1 101 ? 0.822 -5.088 -0.001 1.00 96.31 101 PRO A O 1
ATOM 834 N N . GLN A 1 102 ? -1.385 -4.643 0.080 1.00 97.25 102 GLN A N 1
ATOM 835 C CA . GLN A 1 102 ? -1.760 -5.572 -0.983 1.00 97.25 102 GLN A CA 1
ATOM 836 C C . GLN A 1 102 ? -2.440 -4.840 -2.145 1.00 97.25 102 GLN A C 1
ATOM 838 O O . GLN A 1 102 ? -3.393 -4.091 -1.915 1.00 97.25 102 GLN A O 1
ATOM 843 N N . PRO A 1 103 ? -2.022 -5.051 -3.402 1.00 97.62 103 PRO A N 1
ATOM 844 C CA . PRO A 1 103 ? -2.725 -4.493 -4.545 1.00 97.62 103 PRO A CA 1
ATOM 845 C C . PRO A 1 103 ? -4.079 -5.166 -4.745 1.00 97.62 103 PRO A C 1
ATOM 847 O O . PRO A 1 103 ? -4.213 -6.388 -4.636 1.00 97.62 103 PRO A O 1
ATOM 850 N N . HIS A 1 104 ? -5.093 -4.367 -5.080 1.00 97.69 104 HIS A N 1
ATOM 851 C CA . HIS A 1 104 ? -6.385 -4.899 -5.492 1.00 97.69 104 HIS A CA 1
ATOM 852 C C . HIS A 1 104 ? -6.211 -5.802 -6.731 1.00 97.69 104 HIS A C 1
ATOM 854 O O . HIS A 1 104 ? -5.441 -5.447 -7.630 1.00 97.69 104 HIS A O 1
ATOM 860 N N . PRO A 1 105 ? -6.932 -6.937 -6.846 1.00 96.38 105 PRO A N 1
ATOM 861 C CA . PRO A 1 105 ? -6.771 -7.865 -7.968 1.00 96.38 105 PRO A CA 1
ATOM 862 C C . PRO A 1 105 ? -6.908 -7.235 -9.358 1.00 96.38 105 PRO A C 1
ATOM 864 O O . PRO A 1 105 ? -6.292 -7.717 -10.305 1.00 96.38 105 PRO A O 1
ATOM 867 N N . ASP A 1 106 ? -7.690 -6.162 -9.493 1.00 96.19 106 ASP A N 1
ATOM 868 C CA . ASP A 1 106 ? -7.820 -5.438 -10.763 1.00 96.19 106 ASP A CA 1
ATOM 869 C C . ASP A 1 106 ? -6.518 -4.736 -11.171 1.00 96.19 106 ASP A C 1
ATOM 871 O O . ASP A 1 106 ? -6.101 -4.875 -12.317 1.00 96.19 106 ASP A O 1
ATOM 875 N N . LEU A 1 107 ? -5.794 -4.117 -10.229 1.00 96.00 107 LEU A N 1
ATOM 876 C CA . LEU A 1 107 ? -4.473 -3.540 -10.512 1.00 96.00 107 LEU A CA 1
ATOM 877 C C . LEU A 1 107 ? -3.484 -4.616 -10.965 1.00 96.00 107 LEU A C 1
ATOM 879 O O . LEU A 1 107 ? -2.711 -4.403 -11.898 1.00 96.00 107 LEU A O 1
ATOM 883 N N . ILE A 1 108 ? -3.539 -5.792 -10.334 1.00 96.00 108 ILE A N 1
ATOM 884 C CA . ILE A 1 108 ? -2.690 -6.930 -10.700 1.00 96.00 108 ILE A CA 1
ATOM 885 C C . ILE A 1 108 ? -3.007 -7.405 -12.120 1.00 96.00 108 ILE A C 1
ATOM 887 O O . ILE A 1 108 ? -2.099 -7.746 -12.870 1.00 96.00 108 ILE A O 1
ATOM 891 N N . ARG A 1 109 ? -4.283 -7.431 -12.517 1.00 94.38 109 ARG A N 1
ATOM 892 C CA . ARG A 1 109 ? -4.678 -7.821 -13.879 1.00 94.38 109 ARG A CA 1
ATOM 893 C C . ARG A 1 109 ? -4.185 -6.820 -14.921 1.00 94.38 109 ARG A C 1
ATOM 895 O O . ARG A 1 109 ? -3.735 -7.256 -15.979 1.00 94.38 109 ARG A O 1
ATOM 902 N N . ASP A 1 110 ? -4.221 -5.531 -14.601 1.00 93.94 110 ASP A N 1
ATOM 903 C CA . ASP A 1 110 ? -3.800 -4.459 -15.506 1.00 93.94 110 ASP A CA 1
ATOM 904 C C . ASP A 1 110 ? -2.269 -4.344 -15.630 1.00 93.94 110 ASP A C 1
ATOM 906 O O . ASP A 1 110 ? -1.761 -3.931 -16.672 1.00 93.94 110 ASP A O 1
ATOM 910 N N . GLY A 1 111 ? -1.521 -4.746 -14.595 1.00 92.88 111 GLY A N 1
ATOM 911 C CA . GLY A 1 111 ? -0.062 -4.602 -14.516 1.00 92.88 111 GLY A CA 1
ATOM 912 C C . GLY A 1 111 ? 0.660 -5.828 -13.959 1.00 92.88 111 GLY A C 1
ATOM 913 O O . GLY A 1 111 ? 1.506 -5.685 -13.080 1.00 92.88 111 GLY A O 1
ATOM 914 N N . LEU A 1 112 ? 0.323 -7.035 -14.427 1.00 93.94 112 LEU A N 1
ATOM 915 C CA . LEU A 1 112 ? 0.765 -8.292 -13.802 1.00 93.94 112 LEU A CA 1
ATOM 916 C C . LEU A 1 112 ? 2.274 -8.373 -13.566 1.00 93.94 112 LEU A C 1
ATOM 918 O O . LEU A 1 112 ? 2.679 -8.716 -12.463 1.00 93.94 112 LEU A O 1
ATOM 922 N N . GLU A 1 113 ? 3.103 -8.075 -14.569 1.00 92.81 113 GLU A N 1
ATOM 923 C CA . GLU A 1 113 ? 4.561 -8.205 -14.422 1.00 92.81 113 GLU A CA 1
ATOM 924 C C . GLU A 1 113 ? 5.122 -7.234 -13.380 1.00 92.81 113 GLU A C 1
ATOM 926 O O . GLU A 1 113 ? 5.950 -7.622 -12.559 1.00 92.81 113 GLU A O 1
ATOM 931 N N . PHE A 1 114 ? 4.601 -6.006 -13.353 1.00 94.31 114 PHE A N 1
ATOM 932 C CA . PHE A 1 114 ? 4.976 -4.990 -12.375 1.00 94.31 114 PHE A CA 1
ATOM 933 C C . PHE A 1 114 ? 4.647 -5.442 -10.946 1.00 94.31 114 PHE A C 1
ATOM 935 O O . PHE A 1 114 ? 5.517 -5.476 -10.079 1.00 94.31 114 PHE A O 1
ATOM 942 N N . TRP A 1 115 ? 3.401 -5.853 -10.695 1.00 95.19 115 TRP A N 1
ATOM 943 C CA . TRP A 1 115 ? 2.974 -6.267 -9.354 1.00 95.19 115 TRP A CA 1
ATOM 944 C C . TRP A 1 115 ? 3.605 -7.589 -8.920 1.00 95.19 115 TRP A C 1
ATOM 946 O O . TRP A 1 115 ? 3.955 -7.754 -7.751 1.00 95.19 115 TRP A O 1
ATOM 956 N N . LYS A 1 116 ? 3.782 -8.523 -9.860 1.00 94.12 116 LYS A N 1
ATOM 957 C CA . LYS A 1 116 ? 4.427 -9.810 -9.598 1.00 94.12 116 LYS A CA 1
ATOM 958 C C . LYS A 1 116 ? 5.884 -9.628 -9.192 1.00 94.12 116 LYS A C 1
ATOM 960 O O . LYS A 1 116 ? 6.301 -10.300 -8.261 1.00 94.12 116 LYS A O 1
ATOM 965 N N . HIS A 1 117 ? 6.618 -8.694 -9.796 1.00 93.62 117 HIS A N 1
ATOM 966 C CA . HIS A 1 117 ? 7.995 -8.397 -9.397 1.00 93.62 117 HIS A CA 1
ATOM 967 C C . HIS A 1 117 ? 8.100 -7.978 -7.920 1.00 93.62 117 HIS A C 1
ATOM 969 O O . HIS A 1 117 ? 8.910 -8.522 -7.169 1.00 93.62 117 HIS A O 1
ATOM 975 N N . PHE A 1 118 ? 7.258 -7.043 -7.469 1.00 93.69 118 PHE A N 1
ATOM 976 C CA . PHE A 1 118 ? 7.263 -6.605 -6.067 1.00 93.69 118 PHE A CA 1
ATOM 977 C C . PHE A 1 118 ? 6.795 -7.691 -5.097 1.00 93.69 118 PHE A C 1
ATOM 979 O O . PHE A 1 118 ? 7.270 -7.773 -3.964 1.00 93.69 118 PHE A O 1
ATOM 986 N N . TRP A 1 119 ? 5.883 -8.553 -5.540 1.00 94.12 119 TRP A N 1
ATOM 987 C CA . TRP A 1 119 ? 5.487 -9.733 -4.782 1.00 94.12 119 TRP A CA 1
ATOM 988 C C . TRP A 1 119 ? 6.642 -10.742 -4.670 1.00 94.12 119 TRP A C 1
ATOM 990 O O . TRP A 1 119 ? 6.972 -11.155 -3.558 1.00 94.12 119 TRP A O 1
ATOM 1000 N N . GLU A 1 120 ? 7.319 -11.085 -5.772 1.00 91.75 120 GLU A N 1
ATOM 1001 C CA . GLU A 1 120 ? 8.472 -12.005 -5.805 1.00 91.75 120 GLU A CA 1
ATOM 1002 C C . GLU A 1 120 ? 9.614 -11.525 -4.905 1.00 91.75 120 GLU A C 1
ATOM 1004 O O . GLU A 1 120 ? 10.209 -12.317 -4.177 1.00 91.75 120 GLU A O 1
ATOM 1009 N N . THR A 1 121 ? 9.863 -10.215 -4.887 1.00 89.19 121 THR A N 1
ATOM 1010 C CA . THR A 1 121 ? 10.887 -9.570 -4.049 1.00 89.19 121 THR A CA 1
ATOM 1011 C C . THR A 1 121 ? 10.433 -9.295 -2.613 1.00 89.19 121 THR A C 1
ATOM 1013 O O . THR A 1 121 ? 11.197 -8.742 -1.825 1.00 89.19 121 THR A O 1
ATOM 1016 N N . ARG A 1 122 ? 9.213 -9.713 -2.237 1.00 87.88 122 ARG A N 1
ATOM 1017 C CA . ARG A 1 122 ? 8.630 -9.563 -0.887 1.00 87.88 122 ARG A CA 1
ATOM 1018 C C . ARG A 1 122 ? 8.488 -8.121 -0.408 1.00 87.88 122 ARG A C 1
ATOM 1020 O O . ARG A 1 122 ? 8.393 -7.871 0.790 1.00 87.88 122 ARG A O 1
ATOM 1027 N N . VAL A 1 123 ? 8.431 -7.185 -1.346 1.00 90.56 123 VAL A N 1
ATOM 1028 C CA . VAL A 1 123 ? 8.152 -5.780 -1.052 1.00 90.56 123 VAL A CA 1
ATOM 1029 C C . VAL A 1 123 ? 6.678 -5.595 -0.700 1.00 90.56 123 VAL A C 1
ATOM 1031 O O . VAL A 1 123 ? 6.373 -4.781 0.159 1.00 90.56 123 VAL A O 1
ATOM 1034 N N . LEU A 1 124 ? 5.779 -6.371 -1.316 1.00 92.38 124 LEU A N 1
ATOM 1035 C CA . LEU A 1 124 ? 4.342 -6.371 -1.022 1.00 92.38 124 LEU A CA 1
ATOM 1036 C C . LEU A 1 124 ? 3.800 -7.784 -0.779 1.00 92.38 124 LEU A C 1
ATOM 1038 O O . LEU A 1 124 ? 4.430 -8.782 -1.151 1.00 92.38 124 LEU A O 1
ATOM 1042 N N . ASP A 1 125 ? 2.593 -7.859 -0.219 1.00 91.69 125 ASP A N 1
ATOM 1043 C CA . ASP A 1 125 ? 1.821 -9.099 -0.102 1.00 91.69 125 ASP A CA 1
ATOM 1044 C C . ASP A 1 125 ? 0.672 -9.151 -1.108 1.00 91.69 125 ASP A C 1
ATOM 1046 O O . ASP A 1 125 ? 0.148 -8.128 -1.538 1.00 91.69 125 ASP A O 1
ATOM 1050 N N . SER A 1 126 ? 0.259 -10.351 -1.519 1.00 93.88 126 SER A N 1
ATOM 1051 C CA . SER A 1 126 ? -0.877 -10.496 -2.428 1.00 93.88 126 SER A CA 1
ATOM 1052 C C . SER A 1 126 ? -1.488 -11.888 -2.353 1.00 93.88 126 SER A C 1
ATOM 1054 O O . SER A 1 126 ? -0.993 -12.821 -2.982 1.00 93.88 126 SER A O 1
ATOM 1056 N N . GLU A 1 127 ? -2.635 -11.988 -1.677 1.00 92.88 127 GLU A N 1
ATOM 1057 C CA . GLU A 1 127 ? -3.441 -13.218 -1.622 1.00 92.88 127 GLU A CA 1
ATOM 1058 C C . GLU A 1 127 ? -3.778 -13.727 -3.037 1.00 92.88 127 GLU A C 1
ATOM 1060 O O . GLU A 1 127 ? -3.712 -14.919 -3.316 1.00 92.88 127 GLU A O 1
ATOM 1065 N N . TYR A 1 128 ? -4.056 -12.813 -3.974 1.00 93.31 128 TYR A N 1
ATOM 1066 C CA . TYR A 1 128 ? -4.356 -13.156 -5.367 1.00 93.31 128 TYR A CA 1
ATOM 1067 C C . TYR A 1 128 ? -3.174 -13.817 -6.097 1.00 93.31 128 TYR A C 1
ATOM 1069 O O . TYR A 1 128 ? -3.375 -14.740 -6.889 1.00 93.31 128 TYR A O 1
ATOM 1077 N N . LEU A 1 129 ? -1.946 -13.331 -5.883 1.00 93.38 129 LEU A N 1
ATOM 1078 C CA . LEU A 1 129 ? -0.758 -13.923 -6.500 1.00 93.38 129 LEU A CA 1
ATOM 1079 C C . LEU A 1 129 ? -0.357 -15.220 -5.799 1.00 93.38 129 LEU A C 1
ATOM 1081 O O . LEU A 1 129 ? -0.002 -16.167 -6.497 1.00 93.38 129 LEU A O 1
ATOM 1085 N N . ASP A 1 130 ? -0.499 -15.294 -4.474 1.00 93.06 130 ASP A N 1
ATOM 1086 C CA . ASP A 1 130 ? -0.258 -16.516 -3.701 1.00 93.06 130 ASP A CA 1
ATOM 1087 C C . ASP A 1 130 ? -1.196 -17.650 -4.163 1.00 93.06 130 ASP A C 1
ATOM 1089 O O . ASP A 1 130 ? -0.747 -18.759 -4.452 1.00 93.06 130 ASP A O 1
ATOM 1093 N N . GLU A 1 131 ? -2.492 -17.372 -4.350 1.00 92.69 131 GLU A N 1
ATOM 1094 C CA . GLU A 1 131 ? -3.457 -18.347 -4.883 1.00 92.69 131 GLU A CA 1
ATOM 1095 C C . GLU A 1 131 ? -3.129 -18.791 -6.318 1.00 92.69 131 GLU A C 1
ATOM 1097 O O . GLU A 1 131 ? -3.377 -19.939 -6.698 1.00 92.69 131 GLU A O 1
ATOM 1102 N N . ARG A 1 132 ? -2.593 -17.883 -7.142 1.00 91.31 132 ARG A N 1
ATOM 1103 C CA . ARG A 1 132 ? -2.363 -18.124 -8.573 1.00 91.31 132 ARG A CA 1
ATOM 1104 C C . ARG A 1 132 ? -1.017 -18.781 -8.877 1.00 91.31 132 ARG A C 1
ATOM 1106 O O . ARG A 1 132 ? -0.928 -19.527 -9.853 1.00 91.31 132 ARG A O 1
ATOM 1113 N N . TYR A 1 133 ? 0.016 -18.480 -8.098 1.00 89.19 133 TYR A N 1
ATOM 1114 C CA . TYR A 1 133 ? 1.401 -18.890 -8.353 1.00 89.19 133 TYR A CA 1
ATOM 1115 C C . TYR A 1 133 ? 2.008 -19.736 -7.226 1.00 89.19 133 TYR A C 1
ATOM 1117 O O . TYR A 1 133 ? 3.107 -20.260 -7.402 1.00 89.19 133 TYR A O 1
ATOM 1125 N N . GLY A 1 134 ? 1.280 -19.940 -6.127 1.00 86.56 134 GLY A N 1
ATOM 1126 C CA . GLY A 1 134 ? 1.744 -20.672 -4.954 1.00 86.56 134 GLY A CA 1
ATOM 1127 C C . GLY A 1 134 ? 2.530 -19.794 -3.982 1.00 86.56 134 GLY A C 1
ATOM 1128 O O . GLY A 1 134 ? 2.726 -18.599 -4.198 1.00 86.56 134 GLY A O 1
ATOM 1129 N N . GLU A 1 135 ? 2.988 -20.405 -2.891 1.00 77.56 135 GLU A N 1
ATOM 1130 C CA . GLU A 1 135 ? 3.812 -19.721 -1.897 1.00 77.56 135 GLU A CA 1
ATOM 1131 C C . GLU A 1 135 ? 5.207 -19.397 -2.451 1.00 77.56 135 GLU A C 1
ATOM 1133 O O . GLU A 1 135 ? 5.806 -20.166 -3.206 1.00 77.56 135 GLU A O 1
ATOM 1138 N N . ARG A 1 136 ? 5.747 -18.248 -2.037 1.00 77.25 136 ARG A N 1
ATOM 1139 C CA . ARG A 1 136 ? 7.074 -17.761 -2.435 1.00 77.25 136 ARG A CA 1
ATOM 1140 C C . ARG A 1 136 ? 8.171 -18.634 -1.815 1.00 77.25 136 ARG A C 1
ATOM 1142 O O . ARG A 1 136 ? 8.596 -18.380 -0.684 1.00 77.25 136 ARG A O 1
ATOM 1149 N N . VAL A 1 137 ? 8.629 -19.651 -2.548 1.00 62.56 137 VAL A N 1
ATOM 1150 C CA . VAL A 1 137 ? 9.727 -20.541 -2.131 1.00 62.56 137 VAL A CA 1
ATOM 1151 C C . VAL A 1 137 ? 11.034 -19.750 -2.086 1.00 62.56 137 VAL A C 1
ATOM 1153 O O . VAL A 1 137 ? 11.417 -19.124 -3.070 1.00 62.56 137 VAL A O 1
ATOM 1156 N N . ILE A 1 138 ? 11.713 -19.769 -0.938 1.00 58.06 138 ILE A N 1
ATOM 1157 C CA . ILE A 1 138 ? 13.077 -19.244 -0.830 1.00 58.06 138 ILE A CA 1
ATOM 1158 C C . ILE A 1 138 ? 14.002 -20.323 -1.372 1.00 58.06 138 ILE A C 1
ATOM 1160 O O . ILE A 1 138 ? 14.097 -21.398 -0.776 1.00 58.06 138 ILE A O 1
ATOM 1164 N N . ASP A 1 139 ? 14.662 -20.043 -2.491 1.00 58.75 139 ASP A N 1
ATOM 1165 C CA . ASP A 1 139 ? 15.788 -20.860 -2.912 1.00 58.75 139 ASP A CA 1
ATOM 1166 C C . ASP A 1 139 ? 17.018 -20.435 -2.106 1.00 58.75 139 ASP A C 1
ATOM 1168 O O . ASP A 1 139 ? 17.563 -19.347 -2.287 1.00 58.75 139 ASP A O 1
ATOM 1172 N N . TYR A 1 140 ? 17.393 -21.264 -1.135 1.00 58.19 140 TYR A N 1
ATOM 1173 C CA . TYR A 1 140 ? 18.596 -21.060 -0.330 1.00 58.19 140 TYR A CA 1
ATOM 1174 C C . TYR A 1 140 ? 19.853 -21.624 -1.014 1.00 58.19 140 TYR A C 1
ATOM 1176 O O . TYR A 1 140 ? 20.918 -21.600 -0.399 1.00 58.19 140 TYR A O 1
ATOM 1184 N N . SER A 1 141 ? 19.757 -22.138 -2.252 1.00 58.91 141 SER A N 1
ATOM 1185 C CA . SER A 1 141 ? 20.893 -22.727 -2.977 1.00 58.91 141 SER A CA 1
ATOM 1186 C C . SER A 1 141 ? 22.086 -21.786 -3.100 1.00 58.91 141 SER A C 1
ATOM 1188 O O . SER A 1 141 ? 23.224 -22.243 -3.073 1.00 58.91 141 SER A O 1
ATOM 1190 N N . ASP A 1 142 ? 21.826 -20.482 -3.187 1.00 55.97 142 ASP A N 1
ATOM 1191 C CA . ASP A 1 142 ? 22.846 -19.466 -3.452 1.00 55.97 142 ASP A CA 1
ATOM 1192 C C . ASP A 1 142 ? 23.543 -18.960 -2.173 1.00 55.97 142 ASP A C 1
ATOM 1194 O O . ASP A 1 142 ? 24.476 -18.167 -2.256 1.00 55.97 142 ASP A O 1
ATOM 1198 N N . TYR A 1 143 ? 23.112 -19.421 -0.990 1.00 57.28 143 TYR A N 1
ATOM 1199 C CA . TYR A 1 143 ? 23.689 -19.056 0.315 1.00 57.28 143 TYR A CA 1
ATOM 1200 C C . TYR A 1 143 ? 24.549 -20.161 0.942 1.00 57.28 143 TYR A C 1
ATOM 1202 O O . TYR A 1 143 ? 24.996 -20.015 2.080 1.00 57.28 143 TYR A O 1
ATOM 1210 N N . ILE A 1 144 ? 24.773 -21.272 0.237 1.00 58.31 144 ILE A N 1
ATOM 1211 C CA . ILE A 1 144 ? 25.760 -22.270 0.655 1.00 58.31 144 ILE A CA 1
ATOM 1212 C C . ILE A 1 144 ? 27.124 -21.754 0.184 1.00 58.31 144 ILE A C 1
ATOM 1214 O O . ILE A 1 144 ? 27.583 -22.095 -0.903 1.00 58.31 144 ILE A O 1
ATOM 1218 N N . GLU A 1 145 ? 27.741 -20.877 0.978 1.00 58.25 145 GLU A N 1
ATOM 1219 C CA . GLU A 1 145 ? 29.183 -20.653 0.874 1.00 58.25 145 GLU A CA 1
ATOM 1220 C C . GLU A 1 145 ? 29.859 -21.997 1.186 1.00 58.25 145 GLU A C 1
ATOM 1222 O O . GLU A 1 145 ? 29.601 -22.605 2.226 1.00 58.25 145 GLU A O 1
ATOM 1227 N N . GLU A 1 146 ? 30.636 -22.522 0.234 1.00 55.09 146 GLU A N 1
ATOM 1228 C CA . GLU A 1 146 ? 31.519 -23.658 0.483 1.00 55.09 146 GLU A CA 1
ATOM 1229 C C . GLU A 1 146 ? 32.494 -23.219 1.582 1.00 55.09 146 GLU A C 1
ATOM 1231 O O . GLU A 1 146 ? 33.367 -22.389 1.331 1.00 55.09 146 GLU A O 1
ATOM 1236 N N . ASP A 1 147 ? 32.306 -23.723 2.807 1.00 54.16 147 ASP A N 1
ATOM 1237 C CA . ASP A 1 147 ? 33.323 -23.661 3.855 1.00 54.16 147 ASP A CA 1
ATOM 1238 C C . ASP A 1 147 ? 34.582 -24.337 3.277 1.00 54.16 147 ASP A C 1
ATOM 1240 O O . ASP A 1 147 ? 34.683 -25.566 3.240 1.00 54.16 147 ASP A O 1
ATOM 1244 N N . GLU A 1 148 ? 35.516 -23.545 2.738 1.00 56.12 148 GLU A N 1
ATOM 1245 C CA . GLU A 1 148 ? 36.865 -24.015 2.439 1.00 56.12 148 GLU A CA 1
ATOM 1246 C C . GLU A 1 148 ? 37.499 -24.384 3.785 1.00 56.12 148 GLU A C 1
ATOM 1248 O O . GLU A 1 148 ? 37.890 -23.521 4.569 1.00 56.12 148 GLU A O 1
ATOM 1253 N N . ASP A 1 149 ? 37.530 -25.687 4.071 1.00 58.06 149 ASP A N 1
ATOM 1254 C CA . ASP A 1 149 ? 38.307 -26.277 5.156 1.00 58.06 149 ASP A CA 1
ATOM 1255 C C . ASP A 1 149 ? 39.765 -25.779 5.049 1.00 58.06 149 ASP A C 1
ATOM 1257 O O . ASP A 1 149 ? 40.521 -26.206 4.173 1.00 58.06 149 ASP A O 1
ATOM 1261 N N . ASP A 1 150 ? 40.151 -24.859 5.939 1.00 52.44 150 ASP A N 1
ATOM 1262 C CA . ASP A 1 150 ? 41.531 -24.399 6.126 1.00 52.44 150 ASP A CA 1
ATOM 1263 C C . ASP A 1 150 ? 42.432 -25.592 6.540 1.00 52.44 150 ASP A C 1
ATOM 1265 O O . ASP A 1 150 ? 42.381 -26.049 7.690 1.00 52.44 150 ASP A O 1
ATOM 1269 N N . GLU A 1 151 ? 43.270 -26.091 5.617 1.00 51.91 151 GLU A N 1
ATOM 1270 C CA . GLU A 1 151 ? 44.426 -26.976 5.900 1.00 51.91 151 GLU A CA 1
ATOM 1271 C C . GLU A 1 151 ? 45.669 -26.206 6.386 1.00 51.91 151 GLU A C 1
ATOM 1273 O O . GLU A 1 151 ? 46.071 -25.205 5.743 1.00 51.91 151 GLU A O 1
#

Foldseek 3Di:
DDPPDWDKDKDKDFPLCVVLVNQLVSSLVVCPVVDDPPDKDKDWIKIWMDTPPWIKIFTWIQINVLEIEGADIDFRDPDLVPGCPLLVVQVSSVVRPGHFYEYDVVVCVVPVVSRVVCCLVVSGDYPPCCVVPNDNDDDCVVVPDPPPPDD

Secondary structure (DSSP, 8-state):
----S---EEEE--HHHHHTTT-HHHHHHHHHHHSPTT---EEEEEEEEE-SS-EEEEEEEEETTS-EEEEEEE-S-S-GGG--HHHHHHHHHHHTTPPPPEE-HHHHHHSHHHHHHHHHTTSS--HHHHHHH-S-----GGG--------

Radius of gyration: 18.15 Å; chains: 1; bounding box: 65×42×35 Å

pLDDT: mean 87.87, std 14.71, range [34.97, 98.56]